Protein AF-A0A822AVN9-F1 (afdb_monomer_lite)

Radius of gyration: 20.11 Å; chains: 1; bounding box: 44×31×54 Å

Secondary structure (DSSP, 8-state):
----EEEEEEETTEEEEEEPPSS-EEEEEEEEEETTTEEEEEEESSS----TT-EEEEE----TTGGG-

pLDDT: mean 82.7, std 14.44, range [43.38, 94.62]

Foldseek 3Di:
DDFDWAFPDDDPPDTDTDTDDDAAEAEKEQQDQDPPPGGSNAIPPNDDDGDPRHHYHYHYDPPPVVVPD

Organism: NCBI:txid392032

Structure (mmCIF, N/CA/C/O backbone):
data_AF-A0A822AVN9-F1
#
_entry.id   AF-A0A822AVN9-F1
#
loop_
_atom_site.group_PDB
_atom_site.id
_atom_site.type_symbol
_atom_site.label_atom_id
_atom_site.label_alt_id
_atom_site.label_comp_id
_atom_site.label_asym_id
_atom_site.label_entity_id
_atom_site.label_seq_id
_atom_site.pdbx_PDB_ins_code
_atom_site.Cartn_x
_atom_site.Cartn_y
_atom_site.Cartn_z
_atom_site.occupancy
_atom_site.B_iso_or_equiv
_atom_site.auth_seq_id
_atom_site.auth_comp_id
_atom_site.auth_asym_id
_atom_site.auth_atom_id
_atom_site.pdbx_PDB_model_num
ATOM 1 N N . ASN A 1 1 ? -15.353 -8.560 8.423 1.00 46.59 1 ASN A N 1
ATOM 2 C CA . ASN A 1 1 ? -14.709 -7.358 8.986 1.00 46.59 1 ASN A CA 1
ATOM 3 C C . ASN A 1 1 ? -14.795 -7.429 10.491 1.00 46.59 1 ASN A C 1
ATOM 5 O O . ASN A 1 1 ? -15.781 -6.975 11.052 1.00 46.59 1 ASN A O 1
ATOM 9 N N . ASP A 1 2 ? -13.813 -8.073 11.111 1.00 55.66 2 ASP A N 1
ATOM 10 C CA . ASP A 1 2 ? -13.687 -8.123 12.565 1.00 55.66 2 ASP A CA 1
ATOM 11 C C . ASP A 1 2 ? -12.692 -7.028 12.963 1.00 55.66 2 ASP A C 1
ATOM 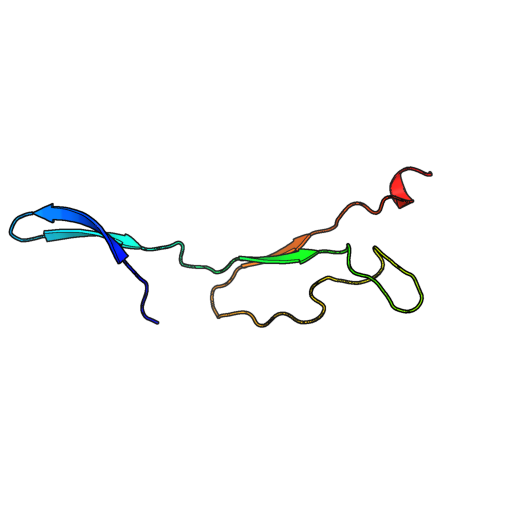13 O O . ASP A 1 2 ? -11.500 -7.118 12.662 1.00 55.66 2 ASP A O 1
ATOM 17 N N . VAL A 1 3 ? -13.198 -5.913 13.491 1.00 64.62 3 VAL A N 1
ATOM 18 C CA . VAL A 1 3 ? -12.344 -4.813 13.951 1.00 64.62 3 VAL A CA 1
ATOM 19 C C . VAL A 1 3 ? -11.933 -5.154 15.375 1.00 64.62 3 VAL A C 1
ATOM 21 O O . VAL A 1 3 ? -12.733 -5.027 16.297 1.00 64.62 3 VAL A O 1
ATOM 24 N N . SER A 1 4 ? -10.685 -5.600 15.540 1.00 76.44 4 SER A N 1
ATOM 25 C CA . SER A 1 4 ? -10.082 -5.858 16.852 1.00 76.44 4 SER A CA 1
ATOM 26 C C . SER A 1 4 ? -10.302 -4.651 17.767 1.00 76.44 4 SER A C 1
ATOM 28 O O . SER A 1 4 ? -9.871 -3.540 17.437 1.00 76.44 4 SER A O 1
ATOM 30 N N . CYS A 1 5 ? -10.971 -4.877 18.900 1.00 81.94 5 CYS A N 1
ATOM 31 C CA . CYS A 1 5 ? -11.195 -3.862 19.922 1.00 81.94 5 CYS A CA 1
ATOM 32 C C . CYS A 1 5 ? -10.314 -4.159 21.133 1.00 81.94 5 CYS A C 1
ATOM 34 O O . CYS A 1 5 ? -10.492 -5.178 21.801 1.00 81.94 5 CYS A O 1
ATOM 36 N N . ASP A 1 6 ? -9.373 -3.266 21.415 1.00 89.38 6 ASP A N 1
ATOM 37 C CA . ASP A 1 6 ? -8.479 -3.390 22.561 1.00 89.38 6 ASP A CA 1
ATOM 38 C C . ASP A 1 6 ? -9.189 -2.781 23.785 1.00 89.38 6 ASP A C 1
ATOM 40 O O . ASP A 1 6 ? -9.521 -1.593 23.799 1.00 89.38 6 ASP A O 1
ATOM 44 N N . VAL A 1 7 ? -9.515 -3.599 24.793 1.00 91.00 7 VAL A N 1
ATOM 45 C CA . VAL A 1 7 ? -10.265 -3.151 25.983 1.00 91.00 7 VAL A CA 1
ATOM 46 C C . VAL A 1 7 ? -9.419 -2.172 26.795 1.00 91.00 7 VAL A C 1
ATOM 48 O O . VAL A 1 7 ? -8.335 -2.520 27.256 1.00 91.00 7 VAL A O 1
ATOM 51 N N . VAL A 1 8 ? -9.935 -0.959 27.000 1.00 93.69 8 VAL A N 1
ATOM 52 C CA . VAL A 1 8 ? -9.264 0.099 27.773 1.00 93.69 8 VAL A CA 1
ATOM 53 C C . VAL A 1 8 ? -9.778 0.181 29.208 1.00 93.69 8 VAL A C 1
ATOM 55 O O . VAL A 1 8 ? -9.013 0.500 30.115 1.00 93.69 8 VAL A O 1
ATOM 58 N N . SER A 1 9 ? -11.055 -0.128 29.445 1.00 93.56 9 SER A N 1
ATOM 59 C CA . SER A 1 9 ? -11.623 -0.233 30.792 1.00 93.56 9 SER A CA 1
ATOM 60 C C . SER A 1 9 ? -12.938 -1.010 30.788 1.00 93.56 9 SER A C 1
ATOM 62 O O . SER A 1 9 ? -13.549 -1.241 29.744 1.00 93.56 9 SER A O 1
ATOM 64 N N . TYR A 1 10 ? -13.384 -1.429 31.969 1.00 91.88 10 TYR A N 1
ATOM 65 C CA . TYR A 1 10 ? -14.667 -2.097 32.138 1.00 91.88 10 TYR A CA 1
ATOM 66 C C . TYR A 1 10 ? -15.348 -1.661 33.436 1.00 91.88 10 TYR A C 1
ATOM 68 O O . TYR A 1 10 ? -14.708 -1.331 34.433 1.00 91.88 10 TYR A O 1
ATOM 76 N N . GLN A 1 11 ? -16.671 -1.663 33.393 1.00 94.25 11 GLN A N 1
ATOM 77 C CA . GLN A 1 11 ? -17.590 -1.511 34.509 1.00 94.25 11 GLN A CA 1
ATOM 78 C C . GLN A 1 11 ? -18.472 -2.761 34.562 1.00 94.25 11 GLN A C 1
ATOM 80 O O . GLN A 1 11 ? -18.527 -3.532 33.603 1.00 94.25 11 GLN A O 1
ATOM 85 N N . SER A 1 12 ? -19.213 -2.950 35.653 1.00 93.56 12 SER A N 1
ATOM 86 C CA . SER A 1 12 ? -20.055 -4.140 35.852 1.00 93.56 12 SER A CA 1
ATOM 87 C C . SER A 1 12 ? -21.068 -4.391 34.724 1.00 93.56 12 SER A C 1
ATOM 89 O O . SER A 1 12 ? -21.515 -5.521 34.554 1.00 93.56 12 SER A O 1
ATOM 91 N N . ASN A 1 13 ? -21.434 -3.361 33.954 1.00 94.56 13 ASN A N 1
ATOM 92 C CA . ASN A 1 13 ? -22.384 -3.440 32.843 1.00 94.56 13 ASN A CA 1
ATOM 93 C C . ASN A 1 13 ? -21.871 -2.841 31.517 1.00 94.56 13 ASN A C 1
ATOM 95 O O . ASN A 1 13 ? -22.656 -2.732 30.576 1.00 94.56 13 ASN A O 1
ATOM 99 N N . GLN A 1 14 ? -20.607 -2.413 31.427 1.00 92.94 14 GLN A N 1
ATOM 100 C CA . GLN A 1 14 ? -20.072 -1.747 30.231 1.00 92.94 14 GLN A CA 1
ATOM 101 C C . GLN A 1 14 ? -18.602 -2.086 30.004 1.00 92.94 14 GLN A C 1
ATOM 103 O O . GLN A 1 14 ? -17.820 -2.157 30.944 1.00 92.94 14 GLN A O 1
ATOM 108 N N . ILE A 1 15 ? -18.211 -2.234 28.740 1.00 91.88 15 ILE A N 1
ATOM 109 C CA . ILE A 1 15 ? -16.812 -2.368 28.331 1.00 91.88 15 ILE A CA 1
ATOM 110 C C . ILE A 1 15 ? -16.490 -1.179 27.435 1.00 91.88 15 ILE A C 1
ATOM 112 O O . ILE A 1 15 ? -17.170 -0.950 26.436 1.00 91.88 15 ILE A O 1
ATOM 116 N N . TYR A 1 16 ? -15.448 -0.438 27.789 1.00 92.69 16 TYR A N 1
ATOM 117 C CA . TYR A 1 16 ? -14.861 0.576 26.930 1.00 92.69 16 TYR A CA 1
ATOM 118 C C . TYR A 1 16 ? -13.678 -0.053 26.213 1.00 92.69 16 TYR A C 1
ATOM 120 O O . TYR A 1 16 ? -12.759 -0.584 26.842 1.00 92.69 16 TYR A O 1
ATOM 128 N N . CYS A 1 17 ? -13.689 0.007 24.889 1.00 89.50 17 CYS A N 1
ATOM 129 C CA . CYS A 1 17 ? -12.600 -0.499 24.076 1.00 89.50 17 CYS A CA 1
ATOM 130 C C . CYS A 1 17 ? -12.255 0.498 22.972 1.00 89.50 17 CYS A C 1
ATOM 132 O O . CYS A 1 17 ? -13.101 1.268 22.512 1.00 89.50 17 CYS A O 1
ATOM 134 N N . GLN A 1 18 ? -10.985 0.507 22.589 1.00 86.56 18 GLN A N 1
ATOM 135 C CA . GLN A 1 18 ? -10.481 1.310 21.494 1.00 86.56 18 GLN A CA 1
ATOM 136 C C . GLN A 1 18 ? -10.371 0.424 20.257 1.00 86.56 18 GLN A C 1
ATOM 138 O O . GLN A 1 18 ? -9.672 -0.589 20.250 1.00 86.56 18 GLN A O 1
ATOM 143 N N . THR A 1 19 ? -11.067 0.808 19.193 1.00 81.81 19 THR A N 1
ATOM 144 C CA . THR A 1 19 ? -10.907 0.172 17.886 1.00 81.81 19 THR A CA 1
ATOM 145 C C . THR A 1 19 ? -9.621 0.663 17.235 1.00 81.81 19 THR A C 1
ATOM 147 O O . THR A 1 19 ? -9.308 1.856 17.296 1.00 81.81 19 THR A O 1
ATOM 150 N N . LYS A 1 20 ? -8.893 -0.225 16.555 1.00 72.31 20 LYS A N 1
ATOM 151 C CA . LYS A 1 20 ? -7.752 0.190 15.725 1.00 72.31 20 LYS A CA 1
ATOM 152 C C . LYS A 1 20 ? -8.220 1.115 14.591 1.00 72.31 20 LYS A C 1
ATOM 154 O O . LYS A 1 20 ? -9.354 0.998 14.129 1.00 72.31 20 LYS A O 1
ATOM 159 N N . ASN A 1 21 ? -7.351 2.039 14.162 1.00 66.12 21 ASN A N 1
ATOM 160 C CA . ASN A 1 21 ? -7.639 2.975 13.066 1.00 66.12 21 ASN A CA 1
ATOM 161 C C . ASN A 1 21 ? -8.179 2.223 11.837 1.00 66.12 21 ASN A C 1
ATOM 163 O O . ASN A 1 21 ? -7.558 1.276 11.358 1.00 66.12 21 ASN A O 1
ATOM 167 N N . ALA A 1 22 ? -9.352 2.643 11.359 1.00 65.56 22 ALA A N 1
ATOM 168 C CA . ALA A 1 22 ? -10.215 1.847 10.483 1.00 65.56 22 ALA A CA 1
ATOM 169 C C . ALA A 1 22 ? -9.862 1.903 8.983 1.00 65.56 22 ALA A C 1
ATOM 171 O O . ALA A 1 22 ? -10.480 1.199 8.190 1.00 65.56 22 ALA A O 1
ATOM 172 N N . ALA A 1 23 ? -8.872 2.705 8.585 1.00 71.75 23 ALA A N 1
ATOM 173 C CA . ALA A 1 23 ? -8.428 2.817 7.200 1.00 71.75 23 ALA A CA 1
ATOM 174 C C . ALA A 1 23 ? -6.952 2.410 7.093 1.00 71.75 23 ALA A C 1
ATOM 176 O O . ALA A 1 23 ? -6.089 3.137 7.592 1.00 71.75 23 ALA A O 1
ATOM 177 N N . PRO A 1 24 ? -6.630 1.270 6.453 1.00 81.94 24 PRO A N 1
ATOM 178 C CA . PRO A 1 24 ? -5.256 0.951 6.095 1.00 81.94 24 PRO A CA 1
ATOM 179 C C . PRO A 1 24 ? -4.654 2.095 5.277 1.00 81.94 24 PRO A C 1
ATOM 181 O O . PRO A 1 24 ? -5.310 2.628 4.383 1.00 81.94 24 PRO A O 1
ATOM 184 N N . HIS A 1 25 ? -3.415 2.472 5.576 1.00 88.56 25 HIS A N 1
ATOM 185 C CA . HIS A 1 25 ? -2.704 3.483 4.805 1.00 88.56 25 HIS A CA 1
ATOM 186 C C . HIS A 1 25 ? -1.686 2.807 3.891 1.00 88.56 25 HIS A C 1
ATOM 188 O O . HIS A 1 25 ? -0.799 2.096 4.366 1.00 88.56 25 HIS A O 1
ATOM 194 N N . VAL A 1 26 ? -1.836 2.997 2.582 1.00 92.69 26 VAL A N 1
ATOM 195 C CA . VAL A 1 26 ? -0.965 2.419 1.558 1.00 92.69 26 VAL A CA 1
ATOM 196 C C . VAL A 1 26 ? -0.161 3.547 0.932 1.00 92.69 26 VAL A C 1
ATOM 198 O O . VAL A 1 26 ? -0.702 4.356 0.183 1.00 92.69 26 VAL A O 1
ATOM 201 N N . ILE A 1 27 ? 1.131 3.594 1.244 1.00 93.81 27 ILE A N 1
ATOM 202 C CA . ILE A 1 27 ? 2.055 4.577 0.676 1.00 93.81 27 ILE A CA 1
ATOM 203 C C . ILE A 1 27 ? 2.719 3.958 -0.546 1.00 93.81 27 ILE A C 1
ATOM 205 O O . ILE A 1 27 ? 3.269 2.857 -0.469 1.00 93.81 27 ILE A O 1
ATOM 209 N N . ILE A 1 28 ? 2.682 4.680 -1.660 1.00 94.62 28 ILE A N 1
ATOM 210 C CA . ILE A 1 28 ? 3.379 4.303 -2.879 1.00 94.62 28 ILE A CA 1
ATOM 211 C C . ILE A 1 28 ? 4.357 5.421 -3.239 1.00 94.62 28 ILE A C 1
ATOM 213 O O . ILE A 1 28 ? 3.968 6.565 -3.480 1.00 94.62 28 ILE A O 1
ATOM 217 N N . SER A 1 29 ? 5.645 5.092 -3.235 1.00 92.75 29 SER A N 1
ATOM 218 C CA . SER A 1 29 ? 6.741 6.054 -3.318 1.00 92.75 29 SER A CA 1
ATOM 219 C C . SER A 1 29 ? 7.409 6.063 -4.688 1.00 92.75 29 SER A C 1
ATOM 221 O O . SER A 1 29 ? 7.560 5.024 -5.331 1.00 92.75 29 SER A O 1
ATOM 223 N N . SER A 1 30 ? 7.865 7.232 -5.138 1.00 90.44 30 SER A N 1
ATOM 224 C CA . SER A 1 30 ? 8.544 7.394 -6.435 1.00 90.44 30 SER A CA 1
ATOM 225 C C . SER A 1 30 ? 10.013 6.944 -6.435 1.00 90.44 30 SER A C 1
ATOM 227 O O . SER A 1 30 ? 10.739 7.228 -7.379 1.00 90.44 30 SER A O 1
ATOM 229 N N . ASN A 1 31 ? 10.485 6.281 -5.376 1.00 88.75 31 ASN A N 1
ATOM 230 C CA . ASN A 1 31 ? 11.874 5.832 -5.201 1.00 88.75 31 ASN A CA 1
ATOM 231 C C . ASN A 1 31 ? 12.130 4.400 -5.708 1.00 88.75 31 ASN A C 1
ATOM 233 O O . ASN A 1 31 ? 13.162 3.809 -5.390 1.00 88.75 31 ASN A O 1
ATOM 237 N N . GLY A 1 32 ? 11.197 3.816 -6.456 1.00 90.19 32 GLY A N 1
ATOM 238 C CA . GLY A 1 32 ? 11.372 2.501 -7.060 1.00 90.19 32 GLY A CA 1
ATOM 239 C C . GLY A 1 32 ? 12.461 2.492 -8.134 1.00 90.19 32 GLY A C 1
ATOM 240 O O . GLY A 1 32 ? 12.911 3.531 -8.620 1.00 90.19 32 GLY A O 1
ATOM 241 N N . VAL A 1 33 ? 12.875 1.287 -8.529 1.00 90.19 33 VAL A N 1
ATOM 242 C CA . VAL A 1 33 ? 13.944 1.072 -9.513 1.00 90.19 33 VAL A CA 1
ATOM 243 C C . VAL A 1 33 ? 13.349 0.630 -10.845 1.00 90.19 33 VAL A C 1
ATOM 245 O O . VAL A 1 33 ? 12.725 -0.427 -10.935 1.00 90.19 33 VAL A O 1
ATOM 248 N N . HIS A 1 34 ? 13.557 1.427 -11.891 1.00 89.50 34 HIS A N 1
ATOM 249 C CA . HIS A 1 34 ? 13.216 1.039 -13.255 1.00 89.50 34 HIS A CA 1
ATOM 250 C C . HIS A 1 34 ? 14.341 0.178 -13.859 1.00 89.50 34 HIS A C 1
ATOM 252 O O . HIS A 1 34 ? 15.506 0.569 -13.739 1.00 89.50 34 HIS A O 1
ATOM 258 N N . PRO A 1 35 ? 14.042 -0.924 -14.576 1.00 90.88 35 PRO A N 1
ATOM 259 C CA . PRO A 1 35 ? 15.065 -1.804 -15.157 1.00 90.88 35 PRO A CA 1
ATOM 260 C C . PRO A 1 35 ? 16.072 -1.095 -16.073 1.00 90.88 35 PRO A C 1
ATOM 262 O O . PRO A 1 35 ? 17.229 -1.491 -16.144 1.00 90.88 35 PRO A O 1
ATOM 265 N N . THR A 1 36 ? 15.634 -0.041 -16.766 1.00 93.31 36 THR A N 1
ATOM 266 C CA . THR A 1 36 ? 16.466 0.724 -17.712 1.00 93.31 36 THR A CA 1
ATOM 267 C C . THR A 1 36 ? 17.008 2.031 -17.131 1.00 93.31 36 THR A C 1
ATOM 269 O O . THR A 1 36 ? 18.093 2.453 -17.507 1.00 93.31 36 THR A O 1
ATOM 272 N N . TYR A 1 37 ? 16.260 2.689 -16.238 1.00 84.06 37 TYR A N 1
ATOM 273 C CA . TYR A 1 37 ? 16.547 4.070 -15.810 1.00 84.06 37 TYR A CA 1
ATOM 274 C C . TYR A 1 37 ? 17.044 4.165 -14.361 1.00 84.06 37 TYR A C 1
ATOM 276 O O . TYR A 1 37 ? 17.483 5.225 -13.930 1.00 84.06 37 TYR A O 1
ATOM 284 N N . GLY A 1 38 ? 17.031 3.058 -13.615 1.00 84.50 38 GLY A N 1
ATOM 285 C CA . GLY A 1 38 ? 17.544 3.009 -12.251 1.00 84.50 38 GLY A CA 1
ATOM 286 C C . GLY A 1 38 ? 16.570 3.559 -11.205 1.00 84.50 38 GLY A C 1
ATOM 287 O O . GLY A 1 38 ? 15.357 3.607 -11.414 1.00 84.50 38 GLY A O 1
ATOM 288 N N . SER A 1 39 ? 17.111 3.898 -10.034 1.00 86.75 39 SER A N 1
ATOM 289 C CA . SER A 1 39 ? 16.346 4.356 -8.865 1.00 86.75 39 SER A CA 1
ATOM 290 C C . SER A 1 39 ? 15.689 5.719 -9.093 1.00 86.75 39 SER A C 1
ATOM 292 O O . SER A 1 39 ? 16.280 6.594 -9.721 1.00 86.75 39 SER A O 1
ATOM 294 N N . GLY A 1 40 ? 14.479 5.911 -8.567 1.00 84.38 40 GLY A N 1
ATOM 295 C CA . GLY A 1 40 ? 13.720 7.158 -8.706 1.00 84.38 40 GLY A CA 1
ATOM 296 C C . GLY A 1 40 ? 12.888 7.257 -9.989 1.00 84.38 40 GLY A C 1
ATOM 297 O O . GLY A 1 40 ? 12.195 8.251 -10.193 1.00 84.38 40 GLY A O 1
ATOM 298 N N . PHE A 1 41 ? 12.954 6.240 -10.854 1.00 87.00 41 PHE A N 1
ATOM 299 C CA . PHE A 1 41 ? 12.238 6.182 -12.134 1.00 87.00 41 PHE A CA 1
ATOM 300 C C . PHE A 1 41 ? 11.113 5.140 -12.151 1.00 87.00 41 PHE A C 1
ATOM 302 O O . PHE A 1 41 ? 10.560 4.836 -13.208 1.00 87.00 41 PHE A O 1
ATOM 309 N N . ALA A 1 42 ? 10.766 4.575 -10.994 1.00 90.75 42 ALA A N 1
ATOM 310 C CA . ALA A 1 42 ? 9.612 3.700 -10.850 1.00 90.75 42 ALA A CA 1
ATOM 311 C C . ALA A 1 42 ? 8.880 3.954 -9.530 1.00 90.75 42 ALA A C 1
ATOM 313 O O . ALA A 1 42 ? 9.456 4.432 -8.556 1.00 90.75 42 ALA A O 1
ATOM 314 N N . TRP A 1 43 ? 7.604 3.588 -9.493 1.00 92.88 43 TRP A N 1
ATOM 315 C CA . TRP A 1 43 ? 6.822 3.556 -8.263 1.00 92.88 43 TRP A CA 1
ATOM 316 C C . TRP A 1 43 ? 7.097 2.276 -7.478 1.00 92.88 43 TRP A C 1
ATOM 318 O O . TRP A 1 43 ? 7.291 1.208 -8.065 1.00 92.88 43 TRP A O 1
ATOM 328 N N . SER A 1 44 ? 7.107 2.379 -6.153 1.00 92.94 44 SER A N 1
ATOM 329 C CA . SER A 1 44 ? 7.292 1.255 -5.243 1.00 92.94 44 SER A CA 1
ATOM 330 C C . SER A 1 44 ? 6.255 1.297 -4.113 1.00 92.94 44 SER A C 1
ATOM 332 O O . SER A 1 44 ? 6.207 2.289 -3.388 1.00 92.94 44 SER A O 1
ATOM 334 N N . PRO A 1 45 ? 5.444 0.240 -3.926 1.00 94.25 45 PRO A N 1
ATOM 335 C CA . PRO A 1 45 ? 5.334 -0.933 -4.799 1.00 94.25 45 PRO A CA 1
ATOM 336 C C . PRO A 1 45 ? 4.733 -0.584 -6.176 1.00 94.25 45 PRO A C 1
ATOM 338 O O . PRO A 1 45 ? 3.937 0.340 -6.298 1.00 94.25 45 PRO A O 1
ATOM 341 N N . GLN A 1 46 ? 5.072 -1.354 -7.218 1.00 91.12 46 GLN A N 1
ATOM 342 C CA . GLN A 1 46 ? 4.465 -1.180 -8.552 1.00 91.12 46 GLN A CA 1
ATOM 343 C C . GLN A 1 46 ? 2.993 -1.606 -8.594 1.00 91.12 46 GLN A C 1
ATOM 345 O O . GLN A 1 46 ? 2.201 -1.057 -9.354 1.00 91.12 46 GLN A O 1
ATOM 350 N N . PHE A 1 47 ? 2.629 -2.579 -7.760 1.00 93.44 47 PHE A N 1
ATOM 351 C CA . PHE A 1 47 ? 1.266 -3.063 -7.601 1.00 93.44 47 PHE A CA 1
ATOM 352 C C . PHE A 1 47 ? 0.967 -3.171 -6.111 1.00 93.44 47 PHE A C 1
ATOM 354 O O . PHE A 1 47 ? 1.720 -3.803 -5.370 1.00 93.44 47 PHE A O 1
ATOM 361 N N . ALA A 1 48 ? -0.135 -2.568 -5.673 1.00 92.06 48 ALA A N 1
ATOM 362 C CA . ALA A 1 48 ? -0.600 -2.644 -4.296 1.00 92.06 48 ALA A CA 1
ATOM 363 C C . ALA A 1 48 ? -2.013 -3.224 -4.266 1.00 92.06 48 ALA A C 1
ATOM 365 O O . ALA A 1 48 ? -2.895 -2.779 -4.998 1.00 92.06 48 ALA A O 1
ATOM 366 N N . THR A 1 49 ? -2.234 -4.213 -3.402 1.00 92.25 49 THR A N 1
ATOM 367 C CA . THR A 1 49 ? -3.591 -4.665 -3.082 1.00 92.25 49 THR A CA 1
ATOM 368 C C . THR A 1 49 ? -4.138 -3.765 -1.985 1.00 92.25 49 THR A C 1
ATOM 370 O O . THR A 1 49 ? -3.530 -3.646 -0.923 1.00 92.25 49 THR A O 1
ATOM 373 N N . VAL A 1 50 ? -5.275 -3.126 -2.246 1.00 90.00 50 VAL A N 1
ATOM 374 C CA . VAL A 1 50 ? -5.867 -2.123 -1.358 1.00 90.00 50 VAL A CA 1
ATOM 375 C C . VAL A 1 50 ? -7.228 -2.616 -0.879 1.00 90.00 50 VAL A C 1
ATOM 377 O O . VAL A 1 50 ? -8.026 -3.128 -1.664 1.00 90.00 50 VAL A O 1
ATOM 380 N N . GLN A 1 51 ? -7.491 -2.483 0.419 1.00 88.25 51 GLN A N 1
ATOM 381 C CA . GLN A 1 51 ? -8.787 -2.818 1.009 1.00 88.25 51 GLN A CA 1
ATOM 382 C C . GLN A 1 51 ? -9.753 -1.634 0.891 1.00 88.25 51 GLN A C 1
ATOM 384 O O . GLN A 1 51 ? -9.339 -0.475 0.903 1.00 88.25 51 GLN A O 1
ATOM 389 N N . GLN A 1 52 ? -11.055 -1.907 0.795 1.00 82.94 52 GLN A N 1
ATOM 390 C CA . GLN A 1 52 ? -12.061 -0.846 0.769 1.00 82.94 52 GLN A CA 1
ATOM 391 C C . GLN A 1 52 ? -11.972 0.016 2.037 1.00 82.94 52 GLN A C 1
ATOM 393 O O . GLN A 1 52 ? -11.894 -0.511 3.144 1.00 82.94 52 GLN A O 1
ATOM 398 N N . GLY A 1 53 ? -11.999 1.340 1.865 1.00 83.56 53 GLY A N 1
ATOM 399 C CA . GLY A 1 53 ? -11.854 2.300 2.963 1.00 83.56 53 GLY A CA 1
ATOM 400 C C . GLY A 1 53 ? -10.406 2.650 3.313 1.00 83.56 53 GLY A C 1
ATOM 401 O O . GLY A 1 53 ? -10.194 3.484 4.184 1.00 83.56 53 GLY A O 1
ATOM 402 N N . ALA A 1 54 ? -9.417 2.059 2.637 1.00 89.06 54 ALA A N 1
ATOM 403 C CA . ALA A 1 54 ? -8.022 2.458 2.768 1.00 89.06 54 ALA A CA 1
ATOM 404 C C . ALA A 1 54 ? -7.745 3.832 2.138 1.00 89.06 54 ALA A C 1
ATOM 406 O O . ALA A 1 54 ? -8.403 4.248 1.181 1.00 89.06 54 ALA A O 1
ATOM 407 N N . ILE A 1 55 ? -6.715 4.498 2.650 1.00 91.50 55 ILE A N 1
ATOM 408 C CA . ILE A 1 55 ? -6.155 5.723 2.080 1.00 91.50 55 ILE A CA 1
ATOM 409 C C . ILE A 1 55 ? -4.918 5.326 1.273 1.00 91.50 55 ILE A C 1
ATOM 411 O O . ILE A 1 55 ? -4.055 4.604 1.774 1.00 91.50 55 ILE A O 1
ATOM 415 N N . VAL A 1 56 ? -4.839 5.790 0.026 1.00 94.25 56 VAL A N 1
ATOM 416 C CA . VAL A 1 56 ? -3.676 5.579 -0.843 1.00 94.25 56 VAL A CA 1
ATOM 417 C C . VAL A 1 56 ? -2.949 6.907 -1.007 1.00 94.25 56 VAL A C 1
ATOM 419 O O . VAL A 1 56 ? -3.519 7.855 -1.547 1.00 94.25 56 VAL A O 1
ATOM 422 N N . GLU A 1 57 ? -1.702 6.974 -0.545 1.00 94.12 57 GLU A N 1
ATOM 423 C CA . GLU A 1 57 ? -0.848 8.158 -0.648 1.00 94.12 57 GLU A CA 1
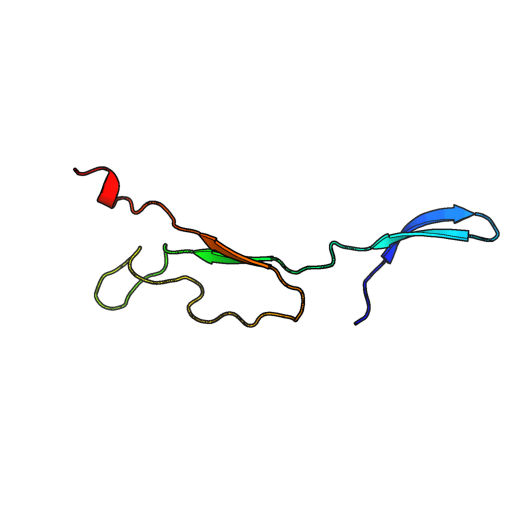ATOM 424 C C . GLU A 1 57 ? 0.238 7.943 -1.704 1.00 94.12 57 GLU A C 1
ATOM 426 O O . GLU A 1 57 ? 1.017 6.991 -1.635 1.00 94.12 57 GLU A O 1
ATOM 431 N N . TRP A 1 58 ? 0.315 8.870 -2.659 1.00 92.88 58 TRP A N 1
ATOM 432 C CA . TRP A 1 58 ? 1.422 8.957 -3.606 1.00 92.88 58 TRP A CA 1
ATOM 433 C C . TRP A 1 58 ? 2.498 9.881 -3.058 1.00 92.88 58 TRP A C 1
ATOM 435 O O . TRP A 1 58 ? 2.333 11.103 -3.028 1.00 92.88 58 TRP A O 1
ATOM 445 N N . GLN A 1 59 ? 3.612 9.289 -2.647 1.00 92.50 59 GLN A N 1
ATOM 446 C CA . GLN A 1 59 ? 4.729 10.020 -2.081 1.00 92.50 59 GLN A CA 1
ATOM 447 C C . GLN A 1 59 ? 5.804 10.249 -3.141 1.00 92.50 59 GLN A C 1
ATOM 449 O O . GLN A 1 59 ? 6.510 9.332 -3.568 1.00 92.50 59 GLN A O 1
ATOM 454 N N . TRP A 1 60 ? 5.974 11.508 -3.527 1.00 86.88 60 TRP A N 1
ATOM 455 C CA . TRP A 1 60 ? 7.119 11.923 -4.322 1.00 86.88 60 TRP A CA 1
ATOM 456 C C . TRP A 1 60 ? 8.335 12.024 -3.406 1.00 86.88 60 TRP A C 1
ATOM 458 O O . TRP A 1 60 ? 8.468 12.973 -2.635 1.00 86.88 60 TRP A O 1
ATOM 468 N N . SER A 1 61 ? 9.242 11.057 -3.482 1.00 76.81 61 SER A N 1
ATOM 469 C CA . SER A 1 61 ? 10.578 11.254 -2.932 1.00 76.81 61 SER A CA 1
ATOM 470 C C . SER A 1 61 ? 11.300 12.197 -3.886 1.00 76.81 61 SER A C 1
ATOM 472 O O . SER A 1 61 ? 11.523 11.823 -5.041 1.00 76.81 61 SER A O 1
ATOM 474 N N . SER A 1 62 ? 11.623 13.415 -3.438 1.00 63.47 62 SER A N 1
ATOM 475 C CA . SER A 1 62 ? 12.420 14.362 -4.220 1.00 63.47 62 SER A CA 1
ATOM 476 C C . SER A 1 62 ? 13.636 13.625 -4.764 1.00 63.47 62 SER A C 1
ATOM 478 O O . SER A 1 62 ? 14.486 13.169 -3.996 1.00 63.47 62 SER A O 1
ATOM 480 N N . SER A 1 63 ? 13.671 13.429 -6.080 1.00 58.88 63 SER A N 1
ATOM 481 C CA . SER A 1 63 ? 14.797 12.767 -6.711 1.00 58.88 63 SER A CA 1
ATOM 482 C C . SER A 1 63 ? 16.055 13.546 -6.342 1.00 58.88 63 SER A C 1
ATOM 484 O O . SER A 1 63 ? 16.068 14.774 -6.443 1.00 58.88 63 SER A O 1
ATOM 486 N N . ALA A 1 64 ? 17.125 12.850 -5.959 1.00 55.56 64 ALA A N 1
ATOM 487 C CA . ALA A 1 64 ? 18.457 13.439 -5.813 1.00 55.56 64 ALA A CA 1
ATOM 488 C C . ALA A 1 64 ? 18.947 14.149 -7.104 1.00 55.56 64 ALA A C 1
ATOM 490 O O . ALA A 1 64 ? 20.008 14.759 -7.116 1.00 55.56 64 ALA A O 1
ATOM 491 N N . LEU A 1 65 ? 18.171 14.094 -8.194 1.00 52.81 65 LEU A N 1
ATOM 492 C CA . LEU A 1 65 ? 18.365 14.840 -9.437 1.00 52.81 65 LEU A CA 1
ATOM 493 C C . LEU A 1 65 ? 17.909 16.312 -9.376 1.00 52.81 65 LEU A C 1
ATOM 495 O O . LEU A 1 65 ? 18.287 17.086 -10.249 1.00 52.81 65 LEU A O 1
ATOM 499 N N . LEU A 1 66 ? 17.116 16.731 -8.380 1.00 53.03 66 LEU A N 1
ATOM 500 C CA . LEU A 1 66 ? 16.745 18.150 -8.214 1.00 53.03 66 LEU A CA 1
ATOM 501 C C . LEU A 1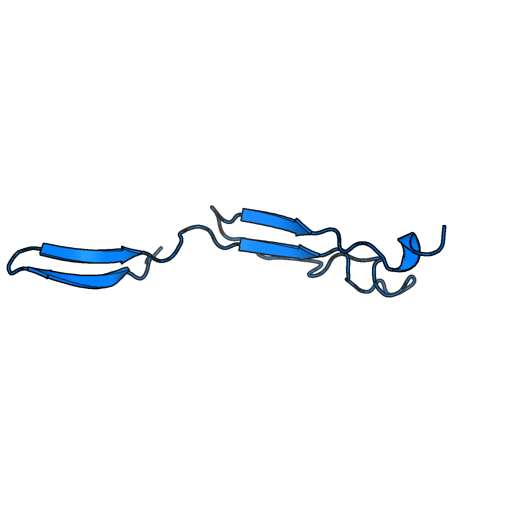 66 ? 17.850 18.988 -7.550 1.00 53.03 66 LEU A C 1
ATOM 503 O O . LEU A 1 66 ? 17.797 20.210 -7.615 1.00 53.03 66 LEU A O 1
ATOM 507 N N . THR A 1 67 ? 18.859 18.362 -6.937 1.00 48.41 67 THR A N 1
ATOM 508 C CA . THR A 1 67 ? 19.981 19.070 -6.289 1.00 48.41 67 THR A CA 1
ATOM 509 C C . THR A 1 67 ? 21.113 19.456 -7.248 1.00 48.41 67 THR A C 1
ATOM 511 O O . THR A 1 67 ? 22.136 19.960 -6.796 1.00 48.41 67 THR A O 1
ATOM 514 N N . THR A 1 68 ? 20.961 19.214 -8.555 1.00 45.53 68 THR A N 1
ATOM 515 C CA . THR A 1 68 ? 21.998 19.480 -9.574 1.00 45.53 68 THR A CA 1
ATOM 516 C C . THR A 1 68 ? 21.601 20.513 -10.637 1.00 45.53 68 THR A C 1
ATOM 518 O O . THR A 1 68 ? 22.242 20.554 -11.685 1.00 45.53 68 THR A O 1
ATOM 521 N N . LEU A 1 69 ? 20.563 21.324 -10.400 1.00 43.38 69 LEU A N 1
ATOM 522 C CA . LEU A 1 69 ? 20.213 22.472 -11.254 1.00 43.38 69 LEU A CA 1
ATOM 523 C C . LEU A 1 69 ? 20.775 23.779 -10.692 1.00 43.38 69 LEU A C 1
ATOM 525 O O . LEU A 1 69 ? 20.630 23.995 -9.468 1.00 43.38 69 LEU A O 1
#

Sequence (69 aa):
NDVSCDVVSYQSNQIYCQTKNAAPHVIISSNGVHPTYGSGFAWSPQFATVQQGAIVEWQWSSSALLTTL

=== Feature glossary ===
Feature key, reading from the visual/contextual features back to the raw sequence:

Rendered structure images. Structure images are PyMOL renders from six orthogonal camera directions. Cartoon representation draws helices as coils and strands as arrows; sticks shows the backbone as bonds; surface shows the solvent-excluded envelope. Rainbow coloring maps sequence position to hue (blue→red, N→C); chain coloring assigns a distinct color per polypeptide.

Contact-map, Ramachandran, and PAE plots. Three diagnostic plots accompany the record. The Cα contact map visualizes the tertiary structure as a 2D adjacency matrix (8 Å cutoff, sequence-local contacts suppressed). The Ramachandran plot shows the distribution of backbone (φ, ψ) torsions, with points in the α and β basins reflecting secondary structure content. The PAE plot shows AlphaFold's inter-residue confidence as a color matrix.

InterPro / GO / CATH / organism. The annotation block draws on four external resources. InterPro: which protein families and domains the sequence belongs to. GO: standardized terms for what the protein does, what process it participates in, and where in the cell it acts. CATH: which structural fold it has in the CATH hierarchy. Organism: the species of origin.

Nearest PDB structures. Structural nearest neighbors (via Foldseek easy-search vs the PDB). Reported per hit: target PDB id, E-value, and alignment TM-score. A TM-score above ~0.5 is the conventional threshold for 'same fold'.

Predicted aligned error. Predicted aligned error is AlphaFold's pairwise confidence. Unlike pLDDT (per-residue), PAE is per-residue-pair and captures whether two parts of the structure are correctly placed relative to each other. Units are ångströms of expected positional error.

Solvent-accessible surface area. SASA measures how much of the protein is reachable by solvent. It is computed by rolling a water-sized probe over the atomic surface and summing the exposed area (Å²). Per-residue SASA distinguishes core (buried, low SASA) from surface (exposed, high SASA) residues; total SASA is a whole-molecule size measure.

B-factor. Crystallographic B-factors measure how much each atom's electron density is smeared out, in Å². They rise in mobile loops and surface residues and fall in the buried interior. In AlphaFold models this column is repurposed to hold pLDDT instead.

pLDDT. For AlphaFold models, the B-factor field carries pLDDT — the model's own estimate of local accuracy on a 0–100 scale. Regions with pLDDT<50 should be treated as essentially unmodeled; they often correspond to intrinsically disordered segments.

Backbone torsions (φ/ψ). φ (phi) and ψ (psi) are the two rotatable backbone dihedrals per residue: φ is the C(i-1)–N–Cα–C torsion, ψ is the N–Cα–C–N(i+1) torsion, both in degrees on (−180°, 180°]. α-helical residues cluster near (−60°, −45°); β-strand residues near (−120°, +130°). A Ramachandran plot is simply a scatter of (φ, ψ) for every 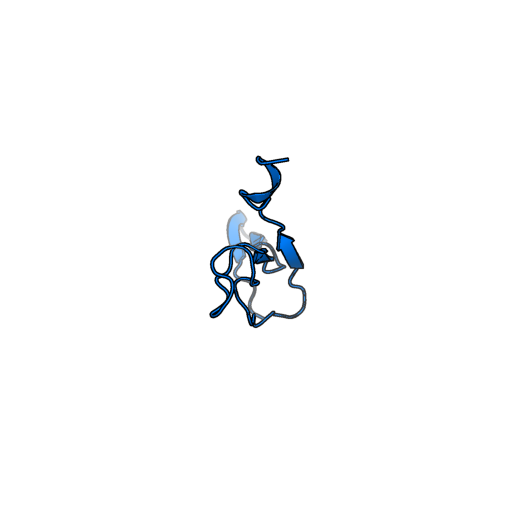residue.

Radius of gyration, Cα contacts, bounding box. Radius of gyration (Rg) is the root-mean-square distance of Cα atoms from their centroid — a single number for overall size and compactness. A globular domain of N residues has Rg ≈ 2.2·N^0.38 Å; an extended or diso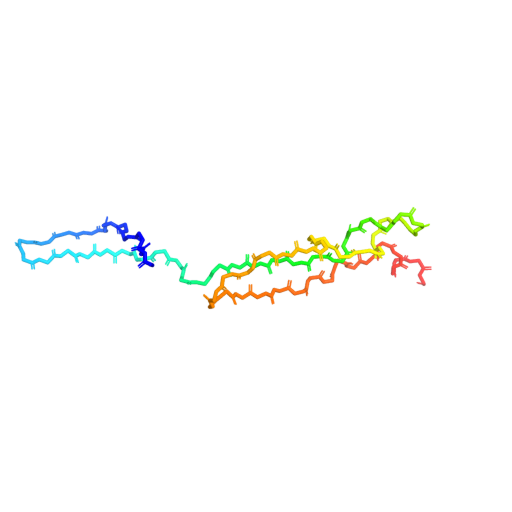rdered chain has a much larger Rg. The Cα contact count is the number of residue pairs whose Cα atoms are within 8 Å and are more than four positions apart in sequence — a standard proxy for tertiary packing density. The bounding box is the smallest axis-aligned box enclosing all Cα atoms.

Secondary structure (3-state, P-SEA). Three-state secondary structure (P-SEA) collapses the eight DSSP classes into helix (a), strand (b), and coil (c). P-SEA assigns these from Cα geometry alone — distances and angles — without requiring backbone oxygens, so it works on any Cα trace.

Secondary structure (8-state, DSSP). Secondary structure is the local, repeating backbone conformation. DSSP classifies it into eight states by reading the hydrogen-bond network: three helix types (H, G, I), two β types (E, B), two non-regular types (T, S), and unstructured coil (-).

Foldseek 3Di. The Foldseek 3Di string encodes local tertiary geometry as a 20-letter alphabet — one character per residue — derived from the relative positions of nearby Cα atoms. Unlike the amino-acid sequence, 3Di is a direct function of the 3D structure, so two proteins with the same fold have similar 3Di strings even at low sequence identity.

mmCIF coordinates. Structure coordinates are given as an 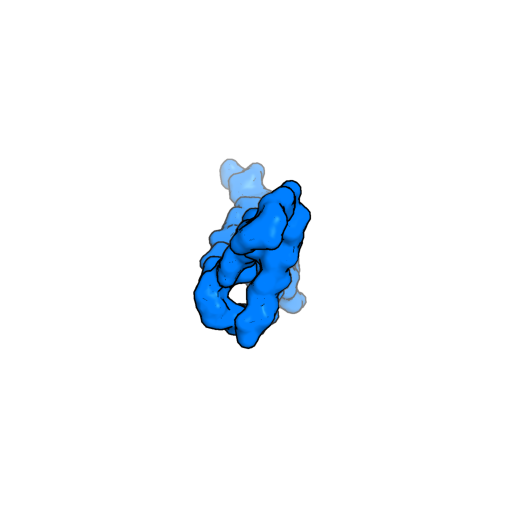mmCIF _atom_site loop: one row per atom with element, residue name, chain id, sequence number, and x/y/z position in Å. Only the four main-chain atoms per residue are included here; side chains are omitted to keep the record compact.

Sequence. This is the polypeptide sequence — one letter per residue, N-terminus first. Length ranges from a few dozen residues for small domains to over a thousand for large multi-domain proteins.